Protein AF-A0A1F4R3F5-F1 (afdb_monomer_lite)

Secondary structure (DSSP, 8-state):
------HIIIIIHHHHHHHHHTTPPP---TTTTSSTTS-TT--SSTT--S-HHHHHHHHHHH-TTS-HHHHHHHHHHHHS--TT--HHHHHHHHTTSSS-HHHHHHHHHHHHHHHHHHHHHHHHHHHHHHHTTTSSS-PPP-HHHHHHTT-----GGG-HHHHTTS-S---

Sequence (171 aa):
MKKDFSEDALIEQPAIELYGELGWETADCFHEFEQAGGSPLGRETASEVVLVRRLRAALEKLNPTLPAEAITQAIEEITRDRSRMSLAAADQLWANSNLKPSEFSTPVLGLIFLRYADHRFTQAQAALAREGQGAQGRRRISEIDYQAEGVLYLPDNARFSNLRSCPEDET

Foldseek 3Di:
DDPPPDCCVPPVVVVCVLCVLLVDDDDDCPCQQVDPPHGPLPDPDPPQPDSLVVQLVVCCVVCVPDDSVVSVVVSCVVRDDCVPPDPVNVVVVVVVDPDDPVRPVVVVVVLVVLSVLLSLQVVQVVVVVVVCVPDPDPPDDDQVSCVVVVHHDADPCSRSVNVVVDDPPDD

Structure (mmCIF, N/CA/C/O backbone):
data_AF-A0A1F4R3F5-F1
#
_entry.id   AF-A0A1F4R3F5-F1
#
loop_
_atom_site.group_PDB
_atom_site.id
_atom_site.type_symbol
_atom_site.label_atom_id
_atom_site.label_alt_id
_atom_site.label_comp_id
_atom_site.label_asym_id
_atom_site.label_entity_id
_atom_site.label_seq_id
_atom_site.pdbx_PDB_ins_code
_atom_site.Cartn_x
_atom_site.Cartn_y
_atom_site.Cartn_z
_atom_site.occupancy
_atom_site.B_iso_or_equiv
_atom_site.auth_seq_id
_atom_site.auth_comp_id
_atom_site.auth_asym_id
_atom_site.auth_atom_id
_atom_site.pdbx_PDB_model_num
ATOM 1 N N . MET A 1 1 ? 24.320 -24.987 14.010 1.00 40.16 1 MET A N 1
ATOM 2 C CA . MET A 1 1 ? 23.170 -24.596 13.172 1.00 40.16 1 MET A CA 1
ATOM 3 C C . MET A 1 1 ? 23.430 -23.167 12.721 1.00 40.16 1 MET A C 1
ATOM 5 O O . MET A 1 1 ? 23.477 -22.296 13.581 1.00 40.16 1 MET A O 1
ATOM 9 N N . LYS A 1 2 ? 23.780 -22.940 11.447 1.00 47.28 2 LYS A N 1
ATOM 10 C CA . LYS A 1 2 ? 23.968 -21.574 10.931 1.00 47.28 2 LYS A CA 1
ATOM 11 C C . LYS A 1 2 ? 22.603 -20.890 10.994 1.00 47.28 2 LYS A C 1
ATOM 13 O O . LYS A 1 2 ? 21.637 -21.439 10.484 1.00 47.28 2 LYS A O 1
ATOM 18 N N . LYS A 1 3 ? 22.511 -19.760 11.697 1.00 51.94 3 LYS A N 1
ATOM 19 C CA . LYS A 1 3 ? 21.405 -18.827 11.484 1.00 51.94 3 LYS A CA 1
ATOM 20 C C . LYS A 1 3 ? 21.678 -18.207 10.123 1.00 51.94 3 LYS A C 1
ATOM 22 O O . LYS A 1 3 ? 22.689 -17.522 9.972 1.00 51.94 3 LYS A O 1
ATOM 27 N N . ASP A 1 4 ? 20.845 -18.521 9.147 1.00 57.31 4 ASP A N 1
ATOM 28 C CA . ASP A 1 4 ? 20.906 -17.893 7.837 1.00 57.31 4 ASP A CA 1
ATOM 29 C C . ASP A 1 4 ? 20.363 -16.470 7.995 1.00 57.31 4 ASP A C 1
ATOM 31 O O . ASP A 1 4 ? 19.165 -16.218 7.984 1.00 57.31 4 ASP A O 1
ATOM 35 N N . PHE A 1 5 ? 21.275 -15.540 8.285 1.00 66.56 5 PHE A N 1
ATOM 36 C CA . PHE A 1 5 ? 21.006 -14.107 8.368 1.00 66.56 5 PHE A CA 1
ATOM 37 C C . PHE A 1 5 ? 20.956 -13.520 6.948 1.00 66.56 5 PHE A C 1
ATOM 39 O O . PHE A 1 5 ? 21.829 -12.738 6.573 1.00 66.56 5 PHE A O 1
ATOM 46 N N . SER A 1 6 ? 19.996 -13.954 6.130 1.00 80.12 6 SER A N 1
ATOM 47 C CA . SER A 1 6 ? 19.717 -13.335 4.830 1.00 80.12 6 SER A CA 1
ATOM 48 C C . SER A 1 6 ? 18.604 -12.294 4.966 1.00 80.12 6 SER A C 1
ATOM 50 O O . SER A 1 6 ? 17.719 -12.420 5.814 1.00 80.12 6 SER A O 1
ATOM 52 N N . GLU A 1 7 ? 18.657 -11.253 4.135 1.00 78.19 7 GLU A N 1
ATOM 53 C CA . GLU A 1 7 ? 17.582 -10.257 4.016 1.00 78.19 7 GLU A CA 1
ATOM 54 C C . GLU A 1 7 ? 16.256 -10.920 3.621 1.00 78.19 7 GLU A C 1
ATOM 56 O O . GLU A 1 7 ? 15.215 -10.597 4.188 1.00 78.19 7 GLU A O 1
ATOM 61 N N . ASP A 1 8 ? 16.326 -11.943 2.768 1.00 79.56 8 ASP A N 1
ATOM 62 C CA . ASP A 1 8 ? 15.194 -12.801 2.417 1.00 79.56 8 ASP A CA 1
ATOM 63 C C . ASP A 1 8 ? 14.512 -13.403 3.666 1.00 79.56 8 ASP A C 1
ATOM 65 O O . ASP A 1 8 ? 13.322 -13.199 3.900 1.00 79.56 8 ASP A O 1
ATOM 69 N N . ALA A 1 9 ? 15.278 -14.057 4.548 1.00 78.88 9 ALA A N 1
ATOM 70 C CA . ALA A 1 9 ? 14.724 -14.741 5.717 1.00 78.88 9 ALA A CA 1
ATOM 71 C C . ALA A 1 9 ? 14.279 -13.791 6.842 1.00 78.88 9 ALA A C 1
ATOM 73 O O . ALA A 1 9 ? 13.387 -14.129 7.621 1.00 78.88 9 ALA A O 1
ATOM 74 N N . LEU A 1 10 ? 14.927 -12.631 6.980 1.00 80.25 10 LEU A N 1
ATOM 75 C CA . LEU A 1 10 ? 14.665 -11.703 8.085 1.00 80.25 10 LEU A CA 1
ATOM 76 C C . LEU A 1 10 ? 13.664 -10.602 7.738 1.00 80.25 10 LEU A C 1
ATOM 78 O O . LEU A 1 10 ? 13.063 -10.049 8.658 1.00 80.25 10 LEU A O 1
ATOM 82 N N . ILE A 1 11 ? 13.510 -10.265 6.457 1.00 77.50 11 ILE A N 1
ATOM 83 C CA . ILE A 1 11 ? 12.734 -9.106 6.007 1.00 77.50 11 ILE A CA 1
ATOM 84 C C . ILE A 1 11 ? 11.716 -9.505 4.941 1.00 77.50 11 ILE A C 1
ATOM 86 O O . ILE A 1 11 ? 10.528 -9.252 5.132 1.00 77.50 11 ILE A O 1
ATOM 90 N N . GLU A 1 12 ? 12.149 -10.141 3.851 1.00 80.88 12 GLU A N 1
ATOM 91 C CA . GLU A 1 12 ? 11.287 -10.384 2.687 1.00 80.88 12 GLU A CA 1
ATOM 92 C C . GLU A 1 12 ? 10.161 -11.380 2.986 1.00 80.88 12 GLU A C 1
ATOM 94 O O . GLU A 1 12 ? 8.988 -11.032 2.847 1.00 80.88 12 GLU A O 1
ATOM 99 N N . GLN A 1 13 ? 10.488 -12.581 3.472 1.00 85.19 13 GLN A N 1
ATOM 100 C CA . GLN A 1 13 ? 9.481 -13.602 3.785 1.00 85.19 13 GLN A CA 1
ATOM 101 C C . GLN A 1 13 ? 8.501 -13.151 4.882 1.00 85.19 13 GLN A C 1
ATOM 103 O O . GLN A 1 13 ? 7.292 -13.284 4.675 1.00 85.19 13 GLN A O 1
ATOM 108 N N . PRO A 1 14 ? 8.949 -12.538 6.001 1.00 84.31 14 PRO A N 1
ATOM 109 C CA . PRO A 1 14 ? 8.028 -11.973 6.987 1.00 84.31 14 PRO A CA 1
ATOM 110 C C . PRO A 1 14 ? 7.123 -10.871 6.421 1.00 84.31 14 PRO A C 1
ATOM 112 O O . PRO A 1 14 ? 5.953 -10.783 6.794 1.00 84.31 14 PRO A O 1
ATOM 115 N N . ALA A 1 15 ? 7.634 -10.025 5.518 1.00 80.56 15 ALA A N 1
ATOM 116 C CA . ALA A 1 15 ? 6.823 -8.998 4.871 1.00 80.56 15 ALA A CA 1
ATOM 117 C C . ALA A 1 15 ? 5.773 -9.621 3.942 1.00 80.56 15 ALA A C 1
ATOM 119 O O . ALA A 1 15 ? 4.610 -9.223 3.986 1.00 80.56 15 ALA A O 1
ATOM 120 N N . ILE A 1 16 ? 6.157 -10.617 3.139 1.00 84.69 16 ILE A N 1
ATOM 121 C CA . ILE A 1 16 ? 5.247 -11.360 2.259 1.00 84.69 16 ILE A CA 1
ATOM 122 C C . ILE A 1 16 ? 4.137 -12.033 3.069 1.00 84.69 16 ILE A C 1
ATOM 124 O O . ILE A 1 16 ? 2.967 -11.900 2.711 1.00 84.69 16 ILE A O 1
ATOM 128 N N . GLU A 1 17 ? 4.482 -12.712 4.164 1.00 85.75 17 GLU A N 1
ATOM 129 C CA . GLU A 1 17 ? 3.515 -13.372 5.045 1.00 85.75 17 GLU A CA 1
ATOM 130 C C . GLU A 1 17 ? 2.531 -12.356 5.637 1.00 85.75 17 GLU A C 1
ATOM 132 O O . GLU A 1 17 ? 1.318 -12.534 5.521 1.00 85.75 17 GLU A O 1
ATOM 137 N N . LEU A 1 18 ? 3.036 -11.232 6.160 1.00 81.31 18 LEU A N 1
ATOM 138 C CA . LEU A 1 18 ? 2.201 -10.154 6.690 1.00 81.31 18 LEU A CA 1
ATOM 139 C C . LEU A 1 18 ? 1.252 -9.583 5.626 1.00 81.31 18 LEU A C 1
ATOM 141 O O . LEU A 1 18 ? 0.067 -9.389 5.892 1.00 81.31 18 LEU A O 1
ATOM 145 N N . TYR A 1 19 ? 1.741 -9.315 4.415 1.00 79.06 19 TYR A N 1
ATOM 146 C CA . TYR A 1 19 ? 0.892 -8.828 3.326 1.00 79.06 19 TYR A CA 1
ATOM 147 C C . TYR A 1 19 ? -0.149 -9.871 2.898 1.00 79.06 19 TYR A C 1
ATOM 149 O O . TYR A 1 19 ? -1.301 -9.508 2.641 1.00 79.06 19 TYR A O 1
ATOM 157 N N . GLY A 1 20 ? 0.212 -11.155 2.905 1.00 83.75 20 GLY A N 1
ATOM 158 C CA . GLY A 1 20 ? -0.712 -12.262 2.677 1.00 83.75 20 GLY A CA 1
ATOM 159 C C . GLY A 1 20 ? -1.833 -12.308 3.718 1.00 83.75 20 GLY A C 1
ATOM 160 O O . GLY A 1 20 ? -3.007 -12.395 3.354 1.00 83.75 20 GLY A O 1
ATOM 161 N N . GLU A 1 21 ? -1.510 -12.151 5.005 1.00 78.62 21 GLU A N 1
ATOM 162 C CA . GLU A 1 21 ? -2.514 -12.050 6.073 1.00 78.62 21 GLU A CA 1
ATOM 163 C C . GLU A 1 21 ? -3.438 -10.832 5.901 1.00 78.62 21 GLU A C 1
ATOM 165 O O . GLU A 1 21 ? -4.635 -10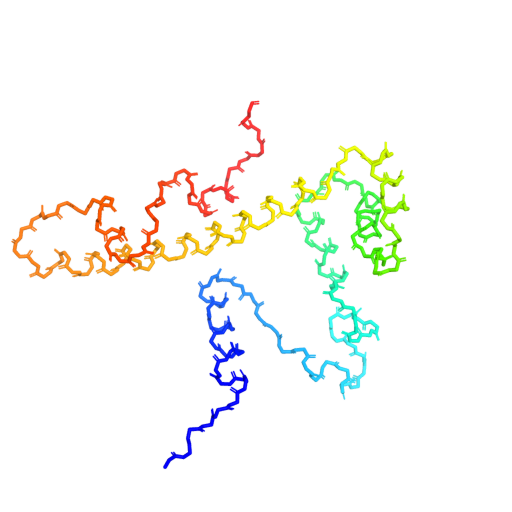.900 6.187 1.00 78.62 21 GLU A O 1
ATOM 170 N N . LEU A 1 22 ? -2.903 -9.726 5.373 1.00 77.31 22 LEU A N 1
ATOM 171 C CA . LEU A 1 22 ? -3.660 -8.525 5.016 1.00 77.31 22 LEU A CA 1
ATOM 172 C C . LEU A 1 22 ? -4.510 -8.697 3.741 1.00 77.31 22 LEU A C 1
ATOM 174 O O . LEU A 1 22 ? -5.175 -7.743 3.319 1.00 77.31 22 LEU A O 1
ATOM 178 N N . GLY A 1 23 ? -4.510 -9.879 3.118 1.00 79.25 23 GLY A N 1
ATOM 179 C CA . GLY A 1 23 ? -5.264 -10.202 1.906 1.00 79.25 23 GLY A CA 1
ATOM 180 C C . GLY A 1 23 ? -4.688 -9.594 0.628 1.00 79.25 23 GLY A C 1
ATOM 181 O O . GLY A 1 23 ? -5.433 -9.398 -0.332 1.00 79.25 23 GLY A O 1
ATOM 182 N N . TRP A 1 24 ? -3.401 -9.242 0.625 1.00 77.75 24 TRP A N 1
ATOM 183 C CA . TRP A 1 24 ? -2.703 -8.771 -0.567 1.00 77.75 24 TRP A CA 1
ATOM 184 C C . TRP A 1 24 ? -2.109 -9.953 -1.328 1.00 77.75 24 TRP A C 1
ATOM 186 O O . TRP A 1 24 ? -1.547 -10.874 -0.741 1.00 77.75 24 TRP A O 1
ATOM 196 N N . GLU A 1 25 ? -2.206 -9.901 -2.653 1.00 80.50 25 GLU A N 1
ATOM 197 C CA . GLU A 1 25 ? -1.514 -10.840 -3.532 1.00 80.50 25 GLU A CA 1
ATOM 198 C C . GLU A 1 25 ? -0.055 -10.406 -3.693 1.00 80.50 25 GLU A C 1
ATOM 200 O O . GLU A 1 25 ? 0.224 -9.279 -4.114 1.00 80.50 25 GLU A O 1
ATOM 205 N N . THR A 1 26 ? 0.878 -11.301 -3.380 1.00 80.81 26 THR A N 1
ATOM 206 C CA . THR A 1 26 ? 2.316 -11.083 -3.559 1.00 80.81 26 THR A CA 1
ATOM 207 C C . THR A 1 26 ? 2.806 -11.771 -4.832 1.00 80.81 26 THR A C 1
ATOM 209 O O . THR A 1 26 ? 2.227 -12.755 -5.296 1.00 80.81 26 THR A O 1
ATOM 212 N N . ALA A 1 27 ? 3.857 -11.226 -5.442 1.00 80.12 27 ALA A N 1
ATOM 213 C CA . ALA A 1 27 ? 4.488 -11.799 -6.624 1.00 80.12 27 ALA A CA 1
ATOM 214 C C . ALA A 1 27 ? 6.002 -11.596 -6.543 1.00 80.12 27 ALA A C 1
ATOM 216 O O . ALA A 1 27 ? 6.457 -10.478 -6.299 1.00 80.12 27 ALA A O 1
ATOM 217 N N . ASP A 1 28 ? 6.761 -12.665 -6.778 1.00 81.00 28 ASP A N 1
ATOM 218 C CA . ASP A 1 28 ? 8.211 -12.583 -6.938 1.00 81.00 28 ASP A CA 1
ATOM 219 C C . ASP A 1 28 ? 8.531 -12.010 -8.324 1.00 81.00 28 ASP A C 1
ATOM 221 O O . ASP A 1 28 ? 8.168 -12.572 -9.361 1.00 81.00 28 ASP A O 1
ATOM 225 N N . CYS A 1 29 ? 9.180 -10.850 -8.317 1.00 77.88 29 CYS A N 1
ATOM 226 C CA . CYS A 1 29 ? 9.551 -10.103 -9.513 1.00 77.88 29 CYS A CA 1
ATOM 227 C C . CYS A 1 29 ? 11.066 -10.146 -9.779 1.00 77.88 29 CYS A C 1
ATOM 229 O O . CYS A 1 29 ? 11.535 -9.479 -10.702 1.00 77.88 29 CYS A O 1
ATOM 231 N N . PHE A 1 30 ? 11.848 -10.885 -8.982 1.00 77.94 30 PHE A N 1
ATOM 232 C CA . PHE A 1 30 ? 13.310 -10.896 -9.075 1.00 77.94 30 PHE A CA 1
ATOM 233 C C . PHE A 1 30 ? 13.785 -11.480 -10.413 1.00 77.94 30 PHE A C 1
ATOM 235 O O . PHE A 1 30 ? 14.635 -10.902 -11.087 1.00 77.94 30 PHE A O 1
ATOM 242 N N . HIS A 1 31 ? 13.149 -12.565 -10.859 1.00 78.62 31 HIS A N 1
ATOM 243 C CA . HIS A 1 31 ? 13.460 -13.257 -12.117 1.00 78.62 31 HIS A CA 1
ATOM 244 C C . HIS A 1 31 ? 12.544 -12.854 -13.288 1.00 78.62 31 HIS A C 1
ATOM 246 O O . HIS A 1 31 ? 12.423 -13.575 -14.280 1.00 78.62 31 HIS A O 1
ATOM 252 N N . GLU A 1 32 ? 11.868 -11.707 -13.192 1.00 79.75 32 GLU A N 1
ATOM 253 C CA . GLU A 1 32 ? 10.833 -11.284 -14.146 1.00 79.75 32 GLU A CA 1
ATOM 254 C C . GLU A 1 32 ? 11.336 -11.130 -15.590 1.00 79.75 32 GLU A C 1
ATOM 256 O O . GLU A 1 32 ? 10.597 -11.405 -16.532 1.00 79.75 32 GLU A O 1
ATOM 261 N N . PHE A 1 33 ? 12.591 -10.712 -15.771 1.00 82.00 33 PHE A N 1
ATOM 262 C CA . PHE A 1 33 ? 13.196 -10.470 -17.088 1.00 82.00 33 PHE A CA 1
ATOM 263 C C . PHE A 1 33 ? 14.041 -11.641 -17.603 1.00 82.00 33 PHE A C 1
ATOM 265 O O . PHE A 1 33 ? 14.544 -11.588 -18.724 1.00 82.00 33 PHE A O 1
ATOM 272 N N . GLU A 1 34 ? 14.207 -12.702 -16.813 1.00 80.19 34 GLU A N 1
ATOM 273 C CA . GLU A 1 34 ? 14.997 -13.878 -17.205 1.00 80.19 34 GLU A CA 1
ATOM 274 C C . GLU A 1 34 ? 14.199 -14.852 -18.090 1.00 80.19 34 GLU A C 1
ATOM 276 O O . GLU A 1 34 ? 14.757 -15.765 -18.700 1.00 80.19 34 GLU A O 1
ATOM 281 N N . GLN A 1 35 ? 12.884 -14.651 -18.186 1.00 71.69 35 GLN A N 1
ATOM 282 C CA . GLN A 1 35 ? 11.960 -15.504 -18.926 1.00 71.69 35 GLN A CA 1
ATOM 283 C C . GLN A 1 35 ? 11.869 -15.084 -20.402 1.00 71.69 35 GLN A C 1
ATOM 285 O O . GLN A 1 35 ? 11.811 -13.901 -20.746 1.00 71.69 35 GLN A O 1
ATOM 290 N N . ALA A 1 36 ? 11.815 -16.066 -21.305 1.00 66.12 36 ALA A N 1
ATOM 291 C CA . ALA A 1 36 ? 11.617 -15.807 -22.728 1.00 66.12 36 ALA A CA 1
ATOM 292 C C . ALA A 1 36 ? 10.196 -15.264 -22.979 1.00 66.12 36 ALA A C 1
ATOM 294 O O . ALA A 1 36 ? 9.216 -15.945 -22.688 1.00 66.12 36 ALA A O 1
ATOM 295 N N . GLY A 1 37 ? 10.088 -14.055 -23.540 1.00 71.81 37 GLY A N 1
ATOM 296 C CA . GLY A 1 37 ? 8.802 -13.387 -23.804 1.00 71.81 37 GLY A CA 1
ATOM 297 C C . GLY A 1 37 ? 8.632 -12.014 -23.144 1.00 71.81 37 GLY A C 1
ATOM 298 O O . GLY A 1 37 ? 7.616 -11.365 -23.380 1.00 71.81 37 GLY A O 1
ATOM 299 N N . GLY A 1 38 ? 9.630 -11.549 -22.383 1.00 74.31 38 GLY A N 1
ATOM 300 C CA . GLY A 1 38 ? 9.587 -10.267 -21.676 1.00 74.31 38 GLY A CA 1
ATOM 301 C C . GLY A 1 38 ? 8.870 -10.365 -20.328 1.00 74.31 38 GLY A C 1
ATOM 302 O O . GLY A 1 38 ? 8.520 -11.452 -19.877 1.00 74.31 38 GLY A O 1
ATOM 303 N N . SER A 1 39 ? 8.651 -9.220 -19.678 1.00 80.25 39 SER A N 1
ATOM 304 C CA . SER A 1 39 ? 8.020 -9.164 -18.357 1.00 80.25 39 SER A CA 1
ATOM 305 C C . SER A 1 39 ? 6.568 -9.684 -18.382 1.00 80.25 39 SER A C 1
ATOM 307 O O . SER A 1 39 ? 5.728 -9.106 -19.088 1.00 80.25 39 SER A O 1
ATOM 309 N N . PRO A 1 40 ? 6.196 -10.680 -17.550 1.00 77.44 40 PRO A N 1
ATOM 310 C CA . PRO A 1 40 ? 4.798 -11.075 -17.351 1.00 77.44 40 PRO A CA 1
ATOM 311 C C . PRO A 1 40 ? 3.923 -9.951 -16.771 1.00 77.44 40 PRO A C 1
ATOM 313 O O . PRO A 1 40 ? 2.704 -9.956 -16.950 1.00 77.44 40 PRO A O 1
ATOM 316 N N . LEU A 1 41 ? 4.527 -8.962 -16.108 1.00 79.69 41 LEU A N 1
ATOM 317 C CA . LEU A 1 41 ? 3.833 -7.803 -15.543 1.00 79.69 41 LEU A CA 1
ATOM 318 C C . LEU A 1 41 ? 3.684 -6.652 -16.550 1.00 79.69 41 LEU A C 1
ATOM 320 O O . LEU A 1 41 ? 3.000 -5.664 -16.270 1.00 79.69 41 LEU A O 1
ATOM 324 N N . GLY A 1 42 ? 4.257 -6.804 -17.746 1.00 78.12 42 GLY A N 1
ATOM 325 C CA . GLY A 1 42 ? 4.189 -5.827 -18.824 1.00 78.12 42 GLY A CA 1
ATOM 326 C C . GLY A 1 42 ? 5.108 -4.626 -18.634 1.00 78.12 42 GLY A C 1
ATOM 327 O O . GLY A 1 42 ? 4.833 -3.598 -19.248 1.00 78.12 42 GLY A O 1
ATOM 328 N N . ARG A 1 43 ? 6.143 -4.752 -17.795 1.00 83.00 43 ARG A N 1
ATOM 329 C CA . ARG A 1 43 ? 7.201 -3.748 -17.648 1.00 83.00 43 ARG A CA 1
ATOM 330 C C . ARG A 1 43 ? 8.199 -3.845 -18.792 1.00 83.00 43 ARG A C 1
ATOM 332 O O . ARG A 1 43 ? 8.529 -4.949 -19.229 1.00 83.00 43 ARG A O 1
ATOM 339 N N . GLU A 1 44 ? 8.721 -2.715 -19.247 1.00 80.75 44 GLU A N 1
ATOM 340 C CA . GLU A 1 44 ? 9.836 -2.722 -20.202 1.00 80.75 44 GLU A CA 1
ATOM 341 C C . GLU A 1 44 ? 11.175 -2.863 -19.473 1.00 80.75 44 GLU A C 1
ATOM 343 O O . GLU A 1 44 ? 12.099 -3.506 -19.974 1.00 80.75 44 GLU A O 1
ATOM 348 N N . THR A 1 45 ? 11.264 -2.314 -18.259 1.00 81.12 45 THR A N 1
ATOM 349 C CA . THR A 1 45 ? 12.484 -2.303 -17.445 1.00 81.12 45 THR A CA 1
ATOM 350 C C . THR A 1 45 ? 12.219 -2.603 -15.968 1.00 81.12 45 THR A C 1
ATOM 352 O O . THR A 1 45 ? 11.155 -2.302 -15.431 1.00 81.12 45 THR A O 1
ATOM 355 N N . ALA A 1 46 ? 13.216 -3.149 -15.261 1.00 77.69 46 ALA A N 1
ATOM 356 C CA . ALA A 1 46 ? 13.122 -3.395 -13.816 1.00 77.69 46 ALA A CA 1
ATOM 357 C C . ALA A 1 46 ? 13.032 -2.101 -12.981 1.00 77.69 46 ALA A C 1
ATOM 359 O O . ALA A 1 46 ? 12.589 -2.135 -11.835 1.00 77.69 46 ALA A O 1
ATOM 360 N N . SER A 1 47 ? 13.426 -0.961 -13.560 1.00 74.56 47 SER A N 1
ATOM 361 C CA . SER A 1 47 ? 13.284 0.369 -12.957 1.00 74.56 47 SER A CA 1
ATOM 362 C C . SER A 1 47 ? 11.843 0.877 -12.915 1.00 74.56 47 SER A C 1
ATOM 364 O O . SER A 1 47 ? 11.554 1.816 -12.174 1.00 74.56 47 SER A O 1
ATOM 366 N N . GLU A 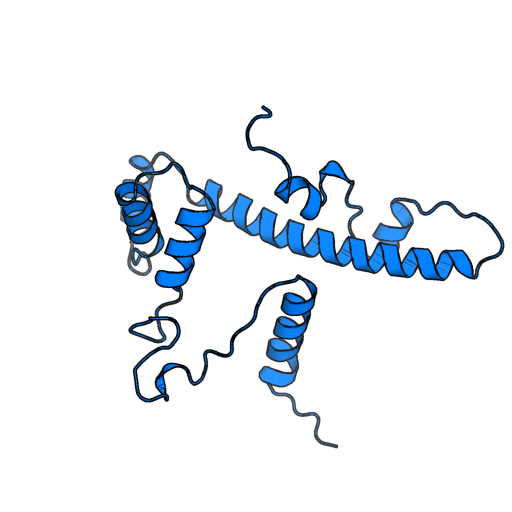1 48 ? 10.927 0.282 -13.683 1.00 74.88 48 GLU A N 1
ATOM 367 C CA . GLU A 1 48 ? 9.512 0.636 -13.616 1.00 74.88 48 GLU A CA 1
ATOM 368 C C . GLU A 1 48 ? 8.891 0.102 -12.327 1.00 74.88 48 GLU A C 1
ATOM 370 O O . GLU A 1 48 ? 8.652 -1.095 -12.144 1.00 74.88 48 GLU A O 1
ATOM 375 N N . VAL A 1 49 ? 8.610 1.031 -11.419 1.00 78.75 49 VAL A N 1
ATOM 376 C CA . VAL A 1 49 ? 7.966 0.736 -10.134 1.00 78.75 49 VAL A CA 1
ATOM 377 C C . VAL A 1 49 ? 6.446 0.602 -10.292 1.00 78.75 49 VAL A C 1
ATOM 379 O O . VAL A 1 49 ? 5.786 -0.073 -9.507 1.00 78.75 49 VAL A O 1
ATOM 382 N N . VAL A 1 50 ? 5.876 1.237 -11.321 1.00 81.94 50 VAL A N 1
ATOM 383 C CA . VAL A 1 50 ? 4.432 1.252 -11.578 1.00 81.94 50 VAL A CA 1
ATOM 384 C C . VAL A 1 50 ? 4.070 0.203 -12.625 1.00 81.94 50 VAL A C 1
ATOM 386 O O . VAL A 1 50 ? 4.478 0.284 -13.779 1.00 81.94 50 VAL A O 1
ATOM 389 N N . LEU A 1 51 ? 3.221 -0.751 -12.242 1.00 86.25 51 LEU A N 1
ATOM 390 C CA . LEU A 1 51 ? 2.675 -1.758 -13.153 1.00 86.25 51 LEU A CA 1
ATOM 391 C C . LEU A 1 51 ? 1.488 -1.184 -13.934 1.00 86.25 51 LEU A C 1
ATOM 393 O O . LEU A 1 51 ? 0.334 -1.363 -13.542 1.00 86.25 51 LEU A O 1
ATOM 397 N N . VAL A 1 52 ? 1.760 -0.497 -15.045 1.00 86.06 52 VAL A N 1
ATOM 398 C CA . VAL A 1 52 ? 0.760 0.282 -15.803 1.00 86.06 52 VAL A CA 1
ATOM 399 C C . VAL A 1 52 ? -0.480 -0.531 -16.187 1.00 86.06 52 VAL A C 1
ATOM 401 O O . VAL A 1 52 ? -1.601 -0.042 -16.053 1.00 86.06 52 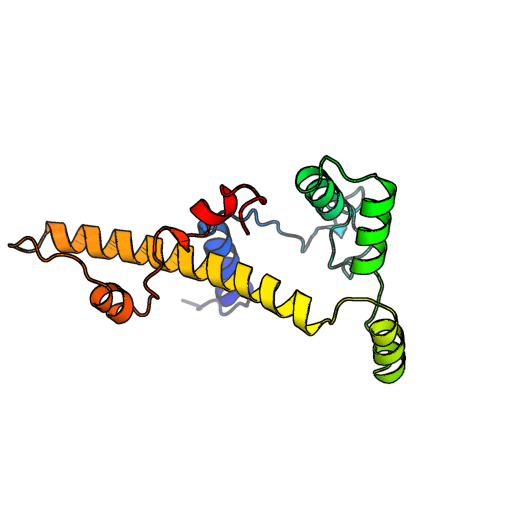VAL A O 1
ATOM 404 N N . ARG A 1 53 ? -0.312 -1.792 -16.606 1.00 85.81 53 ARG A N 1
ATOM 405 C CA . ARG A 1 53 ? -1.442 -2.670 -16.963 1.00 85.81 53 ARG A CA 1
ATOM 406 C C . ARG A 1 53 ? -2.371 -2.925 -15.775 1.00 85.81 53 ARG A C 1
ATOM 408 O O . ARG A 1 53 ? -3.588 -2.839 -15.918 1.00 85.81 53 ARG A O 1
ATOM 415 N N . ARG A 1 54 ? -1.797 -3.207 -14.600 1.00 85.81 54 ARG A N 1
ATOM 416 C CA . ARG A 1 54 ? -2.560 -3.414 -13.360 1.00 85.81 54 ARG A CA 1
ATOM 417 C C . ARG A 1 54 ? -3.181 -2.111 -12.866 1.00 85.81 54 ARG A C 1
ATOM 419 O O . ARG A 1 54 ? -4.343 -2.119 -12.477 1.00 85.81 54 ARG A O 1
ATOM 426 N N . LEU A 1 55 ? -2.442 -1.002 -12.933 1.00 83.94 55 LEU A N 1
ATOM 427 C CA . LEU A 1 55 ? -2.938 0.322 -12.558 1.00 83.94 55 LEU A CA 1
ATOM 428 C C . LEU A 1 55 ? -4.155 0.716 -13.400 1.00 83.94 55 LEU A C 1
ATOM 430 O O . LEU A 1 55 ? -5.169 1.120 -12.843 1.00 83.94 55 LEU A O 1
ATOM 434 N N . ARG A 1 56 ? -4.087 0.543 -14.725 1.00 86.06 56 ARG A N 1
ATOM 435 C CA . ARG A 1 56 ? -5.213 0.812 -15.626 1.00 86.06 56 ARG A CA 1
ATOM 436 C C . ARG A 1 56 ? -6.443 -0.007 -15.253 1.00 86.06 56 ARG A C 1
ATOM 438 O O . ARG A 1 56 ? -7.499 0.573 -15.032 1.00 86.06 56 ARG A O 1
ATOM 445 N N . ALA A 1 57 ? -6.288 -1.324 -15.120 1.00 85.31 57 ALA A N 1
ATOM 446 C CA . ALA A 1 57 ? -7.395 -2.205 -14.757 1.00 85.31 57 ALA A CA 1
ATOM 447 C C . ALA A 1 57 ? -8.013 -1.828 -13.396 1.00 85.31 57 ALA A C 1
ATOM 449 O O . ALA A 1 57 ? -9.229 -1.886 -13.225 1.00 85.31 57 ALA A O 1
ATOM 450 N N . ALA A 1 58 ? -7.190 -1.406 -12.430 1.00 83.56 58 ALA A N 1
ATOM 451 C CA . ALA A 1 58 ? -7.666 -0.919 -11.141 1.00 83.56 58 ALA A CA 1
ATOM 452 C C . ALA A 1 58 ? -8.428 0.411 -11.268 1.00 83.56 58 ALA A C 1
ATOM 454 O O . ALA A 1 58 ? -9.509 0.536 -10.698 1.00 83.56 58 ALA A O 1
ATOM 455 N N . LEU A 1 59 ? -7.912 1.377 -12.035 1.00 76.88 59 LEU A N 1
ATOM 456 C CA . LEU A 1 59 ? -8.568 2.668 -12.264 1.00 76.88 59 LEU A CA 1
ATOM 457 C C . LEU A 1 59 ? -9.910 2.512 -12.986 1.00 76.88 59 LEU A C 1
ATOM 459 O O . LEU A 1 59 ? -10.879 3.142 -12.577 1.00 76.88 59 LEU A O 1
ATOM 463 N N . GLU A 1 60 ? -9.983 1.644 -13.996 1.00 84.38 60 GLU A N 1
ATOM 464 C CA . GLU A 1 60 ? -11.225 1.312 -14.712 1.00 84.38 60 GLU A CA 1
ATOM 465 C C . GLU A 1 60 ? -12.243 0.637 -13.789 1.00 84.38 60 GLU A C 1
ATOM 467 O O . GLU A 1 60 ? -13.423 0.982 -13.798 1.00 84.38 60 GLU A O 1
ATOM 472 N N . LYS A 1 61 ? -11.788 -0.295 -12.941 1.00 81.81 61 LYS A N 1
ATOM 473 C CA . LYS A 1 61 ? -12.649 -0.974 -11.966 1.00 81.81 61 LYS A CA 1
ATOM 474 C C . LYS A 1 61 ? -13.201 -0.018 -10.908 1.00 81.81 61 LYS A C 1
ATOM 476 O O . LYS A 1 61 ? -14.351 -0.170 -10.507 1.00 81.81 61 LYS A O 1
ATOM 481 N N . LEU A 1 62 ? -12.375 0.907 -10.421 1.00 75.81 62 LEU A N 1
ATOM 482 C CA . LEU A 1 62 ? -12.762 1.877 -9.396 1.00 75.81 62 LEU A CA 1
ATOM 483 C C . LEU A 1 62 ? -13.640 2.995 -9.965 1.00 75.81 62 LEU A C 1
ATOM 485 O O . LEU A 1 62 ? -14.501 3.497 -9.257 1.00 75.81 62 LEU A O 1
ATOM 489 N N . ASN A 1 63 ? -13.454 3.356 -11.237 1.00 81.75 63 ASN A N 1
ATOM 490 C CA . ASN A 1 63 ? -14.123 4.496 -11.858 1.00 81.75 63 ASN A CA 1
ATOM 491 C C . ASN A 1 63 ? -14.843 4.090 -13.160 1.00 81.75 63 ASN A C 1
ATOM 493 O O . ASN A 1 63 ? -14.471 4.557 -14.240 1.00 81.75 63 ASN A O 1
ATOM 497 N N . PRO A 1 64 ? -15.887 3.242 -13.095 1.00 84.81 64 PRO A N 1
ATOM 498 C CA . PRO A 1 64 ? -16.531 2.672 -14.284 1.00 84.81 64 PRO A CA 1
ATOM 499 C C . PRO A 1 64 ? -17.237 3.707 -15.173 1.00 84.81 64 PRO A C 1
ATOM 501 O O . PRO A 1 64 ? -17.575 3.413 -16.317 1.00 84.81 64 PRO A O 1
ATOM 504 N N . THR A 1 65 ? -17.493 4.908 -14.652 1.00 82.75 65 THR A N 1
ATOM 505 C CA . THR A 1 65 ? -18.174 6.006 -15.351 1.00 82.75 65 THR A CA 1
ATOM 506 C C . THR A 1 65 ? -17.212 7.001 -16.001 1.00 82.75 65 THR A C 1
ATOM 508 O O . THR A 1 65 ? -17.662 7.858 -16.764 1.00 82.75 65 THR A O 1
ATOM 511 N N . LEU A 1 66 ? -15.906 6.917 -15.717 1.00 80.06 66 LEU A N 1
ATOM 512 C CA . LEU A 1 66 ? -14.931 7.848 -16.276 1.00 80.06 66 LEU A CA 1
ATOM 513 C C . LEU A 1 66 ? -14.576 7.497 -17.728 1.00 80.06 66 LEU A C 1
ATOM 515 O O . LEU A 1 66 ? -14.458 6.321 -18.079 1.00 80.06 66 LEU A O 1
ATOM 519 N N . PRO A 1 67 ? -14.348 8.513 -18.580 1.00 85.31 67 PRO A N 1
ATOM 520 C CA . PRO A 1 67 ? -13.878 8.294 -19.940 1.00 85.31 67 PRO A CA 1
ATOM 521 C C . PRO A 1 67 ? -12.450 7.725 -19.952 1.00 85.31 67 PRO A C 1
ATOM 523 O O . PRO A 1 67 ? -11.612 8.063 -19.109 1.00 85.31 67 PRO A O 1
ATOM 526 N N . ALA A 1 68 ? -12.152 6.887 -20.948 1.00 81.38 68 ALA A N 1
ATOM 527 C CA . ALA A 1 68 ? -10.860 6.210 -21.086 1.00 81.38 68 ALA A CA 1
ATOM 528 C C . ALA A 1 68 ? -9.684 7.194 -21.240 1.00 81.38 68 ALA A C 1
ATOM 530 O O . ALA A 1 68 ? -8.554 6.908 -20.827 1.00 81.38 68 ALA A O 1
ATOM 531 N N . GLU A 1 69 ? -9.950 8.372 -21.804 1.00 78.44 69 GLU A N 1
ATOM 532 C CA . GLU A 1 69 ? -8.999 9.471 -21.930 1.00 78.44 69 GLU A CA 1
ATOM 533 C C . GLU A 1 69 ? -8.570 9.997 -20.557 1.00 78.44 69 GLU A C 1
ATOM 535 O O . GLU A 1 69 ? -7.378 10.196 -20.333 1.00 78.44 69 GLU A O 1
ATOM 540 N N . ALA A 1 70 ? -9.503 10.149 -19.610 1.00 73.50 70 ALA A N 1
ATOM 541 C CA . ALA A 1 70 ? -9.190 10.610 -18.257 1.00 73.50 70 ALA A CA 1
ATOM 542 C C . ALA A 1 70 ? -8.341 9.583 -17.493 1.00 73.50 70 ALA A C 1
ATOM 544 O O . ALA A 1 70 ? -7.380 9.947 -16.818 1.00 73.50 70 ALA A O 1
ATOM 545 N N . ILE A 1 71 ? -8.639 8.290 -17.656 1.00 71.81 71 ILE A N 1
ATOM 546 C CA . ILE A 1 71 ? -7.836 7.202 -17.075 1.00 71.81 71 ILE A CA 1
ATOM 547 C C . ILE A 1 71 ? -6.419 7.214 -17.657 1.00 71.81 71 ILE A C 1
ATOM 549 O O . ILE A 1 71 ? -5.441 7.047 -16.930 1.00 71.81 71 ILE A O 1
ATOM 553 N N . THR A 1 72 ? -6.295 7.448 -18.963 1.00 79.50 72 THR A N 1
ATOM 554 C CA . THR A 1 72 ? -4.992 7.534 -19.633 1.00 79.50 72 THR A CA 1
ATOM 555 C C . THR A 1 72 ? -4.186 8.733 -19.132 1.00 79.50 72 THR A C 1
ATOM 557 O O . THR A 1 72 ? -3.031 8.555 -18.759 1.00 79.50 72 THR A O 1
ATOM 560 N N . GLN A 1 73 ? -4.806 9.909 -19.005 1.00 70.69 73 GLN A N 1
ATOM 561 C CA . GLN A 1 73 ? -4.164 11.099 -18.433 1.00 70.69 73 GLN A CA 1
ATOM 562 C C . GLN A 1 73 ? -3.716 10.879 -16.982 1.00 70.69 73 GLN A C 1
ATOM 564 O O . GLN A 1 73 ? -2.609 11.263 -16.611 1.00 70.69 73 GLN A O 1
ATOM 569 N N . ALA A 1 74 ? -4.538 10.222 -16.159 1.00 72.12 74 ALA A N 1
ATOM 570 C CA . ALA A 1 74 ? -4.170 9.901 -14.782 1.00 72.12 74 ALA A CA 1
ATOM 571 C C . ALA A 1 74 ? -2.939 8.983 -14.720 1.00 72.12 74 ALA A C 1
ATOM 573 O O . ALA A 1 74 ? -2.023 9.224 -13.935 1.00 72.12 74 ALA A O 1
ATOM 574 N N . ILE A 1 75 ? -2.885 7.956 -15.574 1.00 78.06 75 ILE A N 1
ATOM 575 C CA . ILE A 1 75 ? -1.726 7.061 -15.677 1.00 78.06 75 ILE A CA 1
ATOM 576 C C . ILE A 1 75 ? -0.480 7.837 -16.106 1.00 78.06 75 ILE A C 1
ATOM 578 O O . ILE A 1 75 ? 0.575 7.658 -15.499 1.00 78.06 75 ILE A O 1
ATOM 582 N N . GLU A 1 76 ? -0.585 8.701 -17.116 1.00 78.31 76 GLU A N 1
ATOM 583 C CA . GLU A 1 76 ? 0.529 9.538 -17.575 1.00 78.31 76 GLU A CA 1
ATOM 584 C C . GLU A 1 76 ? 1.053 10.444 -16.453 1.00 78.31 76 GLU A C 1
ATOM 586 O O . GLU A 1 76 ? 2.261 10.534 -16.247 1.00 78.31 76 GLU A O 1
ATOM 591 N N . GLU A 1 77 ? 0.169 11.063 -15.667 1.00 76.06 77 GLU A N 1
ATOM 592 C CA . GLU A 1 77 ? 0.583 11.929 -14.558 1.00 76.06 77 GLU A CA 1
ATOM 593 C C . GLU A 1 77 ? 1.214 11.169 -13.383 1.00 76.06 77 GLU A C 1
ATOM 595 O O . GLU A 1 77 ? 2.161 11.682 -12.773 1.00 76.06 77 GLU A O 1
ATOM 600 N N . ILE A 1 78 ? 0.719 9.962 -13.079 1.00 78.00 78 ILE A N 1
ATOM 601 C CA . ILE A 1 78 ? 1.260 9.077 -12.033 1.00 78.00 78 ILE A CA 1
ATOM 602 C C . ILE A 1 78 ? 2.626 8.512 -12.442 1.00 78.00 78 ILE A C 1
ATOM 604 O O . ILE A 1 78 ? 3.520 8.395 -11.607 1.00 78.00 78 ILE A O 1
ATOM 608 N N . THR A 1 79 ? 2.795 8.159 -13.718 1.00 79.31 79 THR A N 1
ATOM 609 C CA . THR A 1 79 ? 4.032 7.556 -14.247 1.00 79.31 79 THR A CA 1
ATOM 610 C C . THR A 1 79 ? 5.072 8.581 -14.685 1.00 79.31 79 THR A C 1
ATOM 612 O O . THR A 1 79 ? 6.209 8.212 -14.978 1.00 79.31 79 THR A O 1
ATOM 615 N N . ARG A 1 80 ? 4.720 9.871 -14.708 1.00 76.19 80 ARG A N 1
ATOM 616 C CA . ARG A 1 80 ? 5.642 10.950 -15.063 1.00 76.19 80 ARG A CA 1
ATOM 617 C C . ARG A 1 80 ? 6.869 10.931 -14.149 1.00 76.19 80 ARG A C 1
ATOM 619 O O . ARG A 1 80 ? 6.757 11.092 -12.934 1.00 76.19 80 ARG A O 1
ATOM 626 N N . ASP A 1 81 ? 8.048 10.806 -14.757 1.00 69.69 81 ASP A N 1
ATOM 627 C CA . ASP A 1 81 ? 9.321 10.853 -14.043 1.00 69.69 81 ASP A CA 1
ATOM 628 C C . ASP A 1 81 ? 9.551 12.248 -13.442 1.00 69.69 81 ASP A C 1
ATOM 630 O O . ASP A 1 81 ? 9.725 13.246 -14.147 1.00 69.69 81 ASP A O 1
ATOM 634 N N . ARG A 1 82 ? 9.531 12.314 -12.109 1.00 69.12 82 ARG A N 1
ATOM 635 C CA . ARG A 1 82 ? 9.775 13.533 -11.324 1.00 69.12 82 ARG A CA 1
ATOM 636 C C . ARG A 1 82 ? 11.112 13.491 -10.587 1.00 69.12 82 ARG A C 1
ATOM 638 O O . ARG A 1 82 ? 11.437 14.442 -9.883 1.00 69.12 82 ARG A O 1
ATOM 645 N N . SER A 1 83 ? 11.911 12.437 -10.776 1.00 65.50 83 SER A N 1
ATOM 646 C CA . SER A 1 83 ? 13.189 12.234 -10.075 1.00 65.50 83 SER A CA 1
ATOM 647 C C . SER A 1 83 ? 14.219 13.333 -10.364 1.00 65.50 83 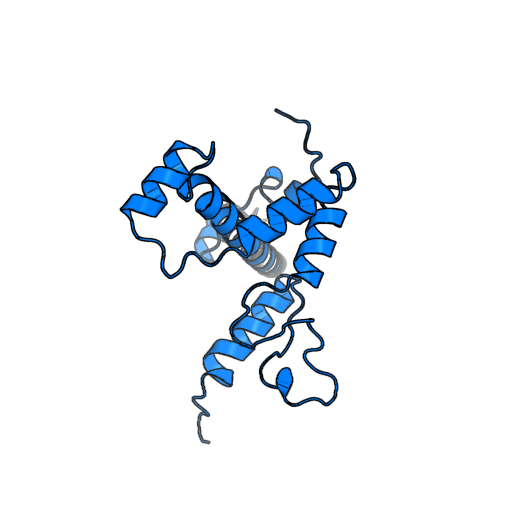SER A C 1
ATOM 649 O O . SER A 1 83 ? 15.103 13.596 -9.551 1.00 65.50 83 SER A O 1
ATOM 651 N N . ARG A 1 84 ? 14.080 14.017 -11.507 1.00 58.81 84 ARG A N 1
ATOM 652 C CA . ARG A 1 84 ? 14.958 15.110 -11.956 1.00 58.81 84 ARG A CA 1
ATOM 653 C C . ARG A 1 84 ? 14.316 16.495 -11.859 1.00 58.81 84 ARG A C 1
ATOM 655 O O . ARG A 1 84 ? 14.892 17.467 -12.347 1.00 58.81 84 ARG A O 1
ATOM 662 N N . MET A 1 85 ? 13.126 16.599 -11.270 1.00 63.09 85 MET A N 1
ATOM 663 C CA . MET A 1 85 ? 12.415 17.868 -11.150 1.00 63.09 85 MET A CA 1
ATOM 664 C C . MET A 1 85 ? 13.081 18.731 -10.072 1.00 63.09 85 MET A C 1
ATOM 666 O O . MET A 1 85 ? 13.233 18.305 -8.928 1.00 63.09 85 MET A O 1
ATOM 670 N N . SER A 1 86 ? 13.508 19.945 -10.430 1.00 58.34 86 SER A N 1
ATOM 671 C CA . SER A 1 86 ? 14.026 20.892 -9.439 1.00 58.34 86 SER A CA 1
ATOM 672 C C . SER A 1 86 ? 12.896 21.356 -8.522 1.00 58.34 86 SER A C 1
ATOM 674 O O . SER A 1 86 ? 11.747 21.443 -8.953 1.00 58.34 86 SER A O 1
ATOM 676 N N . LEU A 1 87 ? 13.220 21.706 -7.275 1.00 56.38 87 LEU A N 1
ATOM 677 C CA . LEU A 1 87 ? 12.232 22.185 -6.301 1.00 56.38 87 LEU A CA 1
ATOM 678 C C . LEU A 1 87 ? 11.411 23.376 -6.840 1.00 56.38 87 LEU A C 1
ATOM 680 O O . LEU A 1 87 ? 10.202 23.422 -6.663 1.00 56.38 87 LEU A O 1
ATOM 684 N N . ALA A 1 88 ? 12.043 24.273 -7.604 1.00 56.06 88 ALA A N 1
ATOM 685 C CA . ALA A 1 88 ? 11.379 25.418 -8.230 1.00 56.06 88 ALA A CA 1
ATOM 686 C C . ALA A 1 88 ? 10.454 25.041 -9.408 1.00 56.06 88 ALA A C 1
ATOM 688 O O . ALA A 1 88 ? 9.404 25.653 -9.590 1.00 56.06 88 ALA A O 1
ATOM 689 N N . ALA A 1 89 ? 10.825 24.040 -10.218 1.00 56.34 89 ALA A N 1
ATOM 690 C CA . ALA A 1 89 ? 9.960 23.525 -11.286 1.00 56.34 89 ALA A CA 1
ATOM 691 C C . ALA A 1 89 ? 8.770 22.741 -10.712 1.00 56.34 89 ALA A C 1
ATOM 693 O O . ALA A 1 89 ? 7.670 22.775 -11.263 1.00 56.34 89 ALA A O 1
ATOM 694 N N . ALA A 1 90 ? 8.994 22.081 -9.577 1.00 52.62 90 ALA A N 1
ATOM 695 C CA . ALA A 1 90 ? 7.963 21.432 -8.794 1.00 52.62 90 ALA A CA 1
ATOM 696 C C . ALA A 1 90 ? 6.945 22.463 -8.275 1.00 52.62 90 ALA A C 1
ATOM 698 O O . ALA A 1 90 ? 5.761 22.334 -8.575 1.00 52.62 90 ALA A O 1
ATOM 699 N N . ASP A 1 91 ? 7.414 23.547 -7.645 1.00 52.03 91 ASP A N 1
ATOM 700 C CA . ASP A 1 91 ? 6.576 24.655 -7.160 1.00 52.03 91 ASP A CA 1
ATOM 701 C C . ASP A 1 91 ? 5.728 25.306 -8.268 1.00 52.03 91 ASP A C 1
ATOM 703 O O . ASP A 1 91 ? 4.553 25.607 -8.056 1.00 52.03 91 ASP A O 1
ATOM 707 N N . GLN A 1 92 ? 6.278 25.491 -9.473 1.00 54.53 92 GLN A N 1
ATOM 708 C CA . GLN A 1 92 ? 5.536 26.065 -10.606 1.00 54.53 92 GLN A CA 1
ATOM 709 C C . GLN A 1 92 ? 4.451 25.137 -11.168 1.00 54.53 92 GLN A C 1
ATOM 711 O O . GLN A 1 92 ? 3.398 25.612 -11.597 1.00 54.53 92 GLN A O 1
ATOM 716 N N . LEU A 1 93 ? 4.682 23.824 -11.172 1.00 50.97 93 LEU A N 1
ATOM 717 C CA . LEU A 1 93 ? 3.648 22.851 -11.528 1.00 50.97 93 LEU A CA 1
ATOM 718 C C . LEU A 1 93 ? 2.562 22.799 -10.446 1.00 50.97 93 LEU A C 1
ATOM 720 O O . LEU A 1 93 ? 1.381 22.762 -10.779 1.00 50.97 93 LEU A O 1
ATOM 724 N N . TRP A 1 94 ? 2.949 22.898 -9.172 1.00 53.56 94 TRP A N 1
ATOM 725 C CA . TRP A 1 94 ? 2.039 22.908 -8.023 1.00 53.56 94 TRP A CA 1
ATOM 726 C C . TRP A 1 94 ? 1.179 24.167 -7.920 1.00 53.56 94 TRP A C 1
ATOM 728 O O . TRP A 1 94 ? 0.049 24.088 -7.453 1.00 53.56 94 TRP A O 1
ATOM 738 N N . ALA A 1 95 ? 1.667 25.312 -8.399 1.00 48.19 95 ALA A N 1
ATOM 739 C CA . ALA A 1 95 ? 0.877 26.539 -8.495 1.00 48.19 95 ALA A CA 1
ATOM 740 C C . ALA A 1 95 ? -0.238 26.462 -9.559 1.00 48.19 95 ALA A C 1
ATOM 742 O O . ALA A 1 95 ? -1.189 27.236 -9.497 1.00 48.19 95 ALA A O 1
ATOM 743 N N . ASN A 1 96 ? -0.123 25.535 -10.520 1.00 47.47 96 ASN A N 1
ATOM 744 C CA . ASN A 1 96 ? -1.072 25.355 -11.623 1.00 47.47 96 ASN A CA 1
ATOM 745 C C . ASN A 1 96 ? -1.908 24.064 -11.512 1.00 47.47 96 ASN A C 1
ATOM 747 O O . ASN A 1 96 ? -2.870 23.894 -12.258 1.00 47.47 96 ASN A O 1
ATOM 751 N N . SER A 1 97 ? -1.564 23.156 -10.594 1.00 50.03 97 SER A N 1
ATOM 752 C CA . SER A 1 97 ? -2.353 21.968 -10.260 1.00 50.03 97 SER A CA 1
ATOM 753 C C . SER A 1 97 ? -3.160 22.210 -8.985 1.00 50.03 97 SER A C 1
ATOM 755 O O . SER A 1 97 ? -2.592 22.568 -7.959 1.00 50.03 97 SER A O 1
ATOM 757 N N . ASN A 1 98 ? -4.465 21.946 -9.007 1.00 50.97 98 ASN A N 1
ATOM 758 C CA . ASN A 1 98 ? -5.376 22.174 -7.873 1.00 50.97 98 ASN A CA 1
ATOM 759 C C . ASN A 1 98 ? -5.136 21.282 -6.630 1.00 50.97 98 ASN A C 1
ATOM 761 O O . ASN A 1 98 ? -5.959 21.305 -5.720 1.00 50.97 98 ASN A O 1
ATOM 765 N N . LEU A 1 99 ? -4.065 20.480 -6.583 1.00 52.19 99 LEU A N 1
ATOM 766 C CA . LEU A 1 99 ? -3.820 19.488 -5.531 1.00 52.19 99 LEU A CA 1
ATOM 767 C C . LEU A 1 99 ? -2.346 19.465 -5.106 1.00 52.19 99 LEU A C 1
ATOM 769 O O . LEU A 1 99 ? -1.442 19.360 -5.939 1.00 52.19 99 LEU A O 1
ATOM 773 N N . LYS A 1 100 ? -2.104 19.534 -3.795 1.00 50.25 100 LYS A N 1
ATOM 774 C CA . LYS A 1 100 ? -0.765 19.517 -3.190 1.00 50.25 100 LYS A CA 1
ATOM 775 C C . LYS A 1 100 ? -0.277 18.076 -2.976 1.00 50.25 100 LYS A C 1
ATOM 777 O O . LYS A 1 100 ? -1.049 17.226 -2.543 1.00 50.25 100 LYS A O 1
ATOM 782 N N . PRO A 1 101 ? 1.026 17.773 -3.129 1.00 42.31 101 PRO A N 1
ATOM 783 C CA . PRO A 1 101 ? 1.582 16.453 -2.790 1.00 42.31 101 PRO A CA 1
ATOM 784 C C . PRO A 1 101 ? 1.323 16.013 -1.334 1.00 42.31 101 PRO A C 1
ATOM 786 O O . PRO A 1 101 ? 1.172 14.825 -1.053 1.00 42.31 101 PRO A O 1
ATOM 789 N N . SER A 1 102 ? 1.209 16.970 -0.405 1.00 49.19 102 SER A N 1
ATOM 790 C CA . SER A 1 102 ? 0.819 16.735 0.993 1.00 49.19 102 SER A CA 1
ATOM 791 C C . SER A 1 102 ? -0.627 16.245 1.162 1.00 49.19 102 SER A C 1
ATOM 793 O O . SER A 1 102 ? -0.955 15.671 2.197 1.00 49.19 102 SER A O 1
ATOM 795 N N . GLU A 1 103 ? -1.485 16.456 0.162 1.00 47.00 103 GLU A N 1
ATOM 796 C CA . GLU A 1 103 ? -2.891 16.034 0.151 1.00 47.00 103 GLU A CA 1
ATOM 797 C C . GLU A 1 103 ? -3.071 14.616 -0.404 1.00 47.00 103 GLU A C 1
ATOM 799 O O . GLU A 1 103 ? -4.081 14.000 -0.100 1.00 47.00 103 GLU A O 1
ATOM 804 N N . PHE A 1 104 ? -2.094 14.060 -1.136 1.00 50.75 104 PHE A N 1
ATOM 805 C CA . PHE A 1 104 ? -2.127 12.673 -1.636 1.00 50.75 104 PHE A CA 1
ATOM 806 C C . PHE A 1 104 ? -1.358 11.688 -0.751 1.00 50.75 104 PHE A C 1
ATOM 808 O O . PHE A 1 104 ? -1.838 10.587 -0.480 1.00 50.75 104 PHE A O 1
ATOM 815 N N . SER A 1 105 ? -0.180 12.073 -0.255 1.00 47.22 105 SER A N 1
ATOM 816 C CA . SER A 1 105 ? 0.637 11.185 0.584 1.00 47.22 105 SER A CA 1
ATOM 817 C C . SER A 1 105 ? -0.032 10.880 1.928 1.00 47.22 105 SER A C 1
ATOM 819 O O . SER A 1 105 ? 0.063 9.762 2.428 1.00 47.22 105 SER A O 1
ATOM 821 N N . THR A 1 106 ? -0.756 11.853 2.489 1.00 50.56 106 THR A N 1
ATOM 822 C CA . THR A 1 106 ? -1.489 11.714 3.757 1.00 50.56 106 THR A CA 1
ATOM 823 C C . THR A 1 106 ? -2.620 10.675 3.690 1.00 50.56 106 THR A C 1
ATOM 825 O O . THR A 1 106 ? -2.611 9.767 4.520 1.00 50.56 106 THR A O 1
ATOM 828 N N . PRO A 1 107 ? -3.571 10.721 2.733 1.00 55.41 107 PRO A N 1
ATOM 829 C CA . PRO A 1 107 ? -4.623 9.710 2.639 1.00 55.41 107 PRO A CA 1
ATOM 830 C C . PRO A 1 107 ? -4.097 8.333 2.231 1.00 55.41 107 PRO A C 1
ATOM 832 O O . PRO A 1 107 ? -4.577 7.340 2.764 1.00 55.41 107 PRO A O 1
ATOM 835 N N . VAL A 1 108 ? -3.081 8.233 1.365 1.00 53.97 108 VAL A N 1
ATOM 836 C CA . VAL A 1 108 ? -2.498 6.926 0.997 1.00 53.97 108 VAL A CA 1
ATOM 837 C C . VAL A 1 108 ? -1.815 6.269 2.199 1.00 53.97 108 VAL A C 1
ATOM 839 O O . VAL A 1 108 ? -2.093 5.110 2.505 1.00 53.97 108 VAL A O 1
ATOM 842 N N . LEU A 1 109 ? -0.973 7.010 2.928 1.00 62.75 109 LEU A N 1
ATOM 843 C CA . LEU A 1 109 ? -0.353 6.508 4.156 1.00 62.75 109 LEU A CA 1
ATOM 844 C C . LEU A 1 109 ? -1.409 6.205 5.227 1.00 62.75 109 LEU A C 1
ATOM 846 O O . LEU A 1 109 ? -1.299 5.202 5.927 1.00 62.75 109 LEU A O 1
ATOM 850 N N . GLY A 1 110 ? -2.455 7.030 5.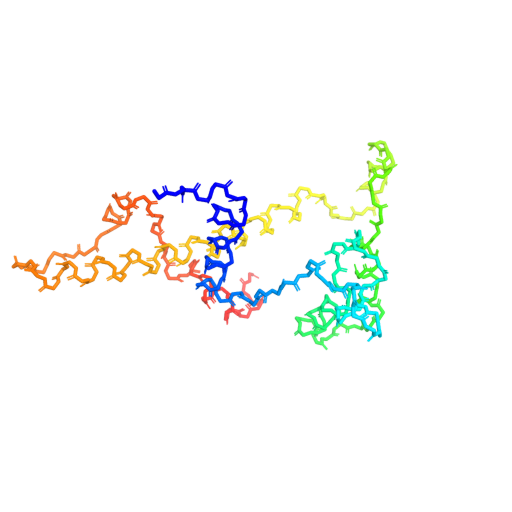308 1.00 68.06 110 GLY A N 1
ATOM 851 C CA . GLY A 1 110 ? -3.608 6.818 6.177 1.00 68.06 110 GLY A CA 1
ATOM 852 C C . GLY A 1 110 ? -4.352 5.519 5.869 1.00 68.06 110 GLY A C 1
ATOM 853 O O . GLY A 1 110 ? -4.668 4.780 6.793 1.00 68.06 110 GLY A O 1
ATOM 854 N N . LEU A 1 111 ? -4.567 5.185 4.594 1.00 71.00 111 LEU A N 1
ATOM 855 C CA . LEU A 1 111 ? -5.204 3.932 4.175 1.00 71.00 111 LEU A CA 1
ATOM 856 C C . LEU A 1 111 ? -4.320 2.711 4.448 1.00 71.00 111 LEU A C 1
ATOM 858 O O . LEU A 1 111 ? -4.829 1.690 4.911 1.00 71.00 111 LEU A O 1
ATOM 862 N N . ILE A 1 112 ? -3.007 2.809 4.211 1.00 71.31 112 ILE A N 1
ATOM 863 C CA . ILE A 1 112 ? -2.048 1.742 4.546 1.00 71.31 112 ILE A CA 1
ATOM 864 C C . ILE A 1 112 ? -2.038 1.507 6.059 1.00 71.31 112 ILE A C 1
ATOM 866 O O . ILE A 1 112 ? -2.188 0.372 6.515 1.00 71.31 112 ILE A O 1
ATOM 870 N N . PHE A 1 113 ? -1.924 2.583 6.840 1.00 75.12 113 PHE A N 1
ATOM 871 C CA . PHE A 1 113 ? -2.002 2.533 8.296 1.00 75.12 113 PHE A CA 1
ATOM 872 C C . PHE A 1 113 ? -3.326 1.929 8.760 1.00 75.12 113 PHE A C 1
ATOM 874 O O . PHE A 1 113 ? -3.329 1.052 9.618 1.00 75.12 113 PHE A O 1
ATOM 881 N N . LEU A 1 114 ? -4.446 2.352 8.176 1.00 78.31 114 LEU A N 1
ATOM 882 C CA . LEU A 1 114 ? -5.764 1.863 8.550 1.00 78.31 114 LEU A CA 1
ATOM 883 C C . LEU A 1 114 ? -5.930 0.378 8.236 1.00 78.31 114 LEU A C 1
ATOM 885 O O . LEU A 1 114 ? -6.459 -0.362 9.059 1.00 78.31 114 LEU A O 1
ATOM 889 N N . ARG A 1 115 ? -5.434 -0.082 7.082 1.00 75.88 115 ARG A N 1
ATOM 890 C CA . ARG A 1 115 ? -5.430 -1.504 6.720 1.00 75.88 115 ARG A CA 1
ATOM 891 C C . ARG A 1 115 ? -4.607 -2.325 7.713 1.00 75.88 115 ARG A C 1
ATOM 893 O O . ARG A 1 115 ? -5.044 -3.397 8.123 1.00 75.88 115 ARG A O 1
ATOM 900 N N . TYR A 1 116 ? -3.453 -1.807 8.128 1.00 80.25 116 TYR A N 1
ATOM 901 C CA . TYR A 1 116 ? -2.614 -2.432 9.148 1.00 80.25 116 TYR A CA 1
ATOM 902 C C . TYR A 1 116 ? -3.292 -2.457 10.529 1.00 80.25 116 TYR A C 1
ATOM 904 O O . TYR A 1 116 ? -3.338 -3.502 11.181 1.00 80.25 116 TYR A O 1
ATOM 912 N N . ALA A 1 117 ? -3.871 -1.334 10.961 1.00 81.88 117 ALA A N 1
ATOM 913 C CA . ALA A 1 117 ? -4.587 -1.221 12.228 1.00 81.88 117 ALA A CA 1
ATOM 914 C C . ALA A 1 117 ? -5.801 -2.165 12.282 1.00 81.88 117 ALA A C 1
ATOM 916 O O . ALA A 1 117 ? -6.002 -2.847 13.286 1.00 81.88 117 ALA A O 1
ATOM 917 N N . ASP A 1 118 ? -6.561 -2.271 11.187 1.00 82.44 118 ASP A N 1
ATOM 918 C CA . ASP A 1 118 ? -7.714 -3.169 11.052 1.00 82.44 118 ASP A CA 1
ATOM 919 C C . ASP A 1 118 ? -7.330 -4.643 11.244 1.00 82.44 118 ASP A C 1
ATOM 921 O O . ASP A 1 118 ? -8.026 -5.406 11.924 1.00 82.44 118 ASP A O 1
ATOM 925 N N . HIS A 1 119 ? -6.185 -5.044 10.699 1.00 83.25 119 HIS A N 1
ATOM 926 C CA . HIS A 1 119 ? -5.660 -6.397 10.852 1.00 83.25 119 HIS A CA 1
ATOM 927 C C . HIS A 1 119 ? -5.203 -6.696 12.271 1.00 83.25 119 HIS A C 1
ATOM 929 O O . HIS A 1 119 ? -5.657 -7.668 12.878 1.00 83.25 119 HIS A O 1
ATOM 935 N N . ARG A 1 120 ? -4.372 -5.816 12.840 1.00 83.81 120 ARG A N 1
ATOM 936 C CA . ARG A 1 120 ? -3.888 -5.945 14.220 1.00 83.81 120 ARG A CA 1
ATOM 937 C C . ARG A 1 120 ? -5.044 -5.983 15.216 1.00 83.81 120 ARG A C 1
ATOM 939 O O . ARG A 1 120 ? -5.031 -6.810 16.125 1.00 83.81 120 ARG A O 1
ATOM 946 N N . PHE A 1 121 ? -6.074 -5.162 15.007 1.00 86.50 121 PHE A N 1
ATOM 947 C CA . PHE A 1 121 ? -7.292 -5.188 15.814 1.00 86.50 121 PHE A CA 1
ATOM 948 C C . PHE A 1 121 ? -8.030 -6.525 15.711 1.00 86.50 121 PHE A C 1
ATOM 950 O O . PHE A 1 121 ? -8.435 -7.082 16.728 1.00 86.50 121 PHE A O 1
ATOM 957 N N . THR A 1 122 ? -8.151 -7.090 14.508 1.00 86.25 122 THR A N 1
ATOM 958 C CA . THR A 1 122 ? -8.787 -8.403 14.304 1.00 86.25 122 THR A CA 1
ATOM 959 C C . THR A 1 122 ? -8.011 -9.528 14.996 1.00 86.25 122 THR A C 1
ATOM 961 O O . THR A 1 122 ? -8.616 -10.388 15.637 1.00 86.25 122 THR A O 1
ATOM 964 N N . GLN A 1 123 ? -6.675 -9.500 14.928 1.00 84.50 123 GLN A N 1
ATOM 965 C CA . GLN A 1 123 ? -5.815 -10.451 15.640 1.00 84.50 123 GLN A CA 1
ATOM 966 C C . GLN A 1 123 ? -5.993 -10.346 17.163 1.00 84.50 123 GLN A C 1
ATOM 968 O O . GLN A 1 123 ? -6.212 -11.363 17.825 1.00 84.50 123 GLN A O 1
ATOM 973 N N . ALA A 1 124 ? -5.966 -9.128 17.714 1.00 85.81 124 ALA A N 1
ATOM 974 C CA . ALA A 1 124 ? -6.158 -8.889 19.146 1.00 85.81 124 ALA A CA 1
ATOM 975 C C . ALA A 1 124 ? -7.562 -9.294 19.617 1.00 85.81 124 ALA A C 1
ATOM 977 O O . ALA A 1 124 ? -7.705 -9.949 20.647 1.00 85.81 124 ALA A O 1
ATOM 978 N N . GLN A 1 125 ? -8.602 -8.990 18.834 1.00 85.50 125 GLN A N 1
ATOM 979 C CA . GLN A 1 125 ? -9.975 -9.394 19.137 1.00 85.50 125 GLN A CA 1
ATOM 980 C C . GLN A 1 125 ? -10.100 -10.922 19.220 1.00 85.50 125 GLN A C 1
ATOM 982 O O . GLN A 1 125 ? -10.721 -11.441 20.148 1.00 85.50 125 GLN A O 1
ATOM 987 N N . ALA A 1 126 ? -9.479 -11.652 18.288 1.00 85.31 126 ALA A N 1
ATOM 988 C CA . ALA A 1 126 ? -9.461 -13.111 18.308 1.00 85.31 126 ALA A CA 1
ATOM 989 C C . ALA A 1 126 ? -8.678 -13.678 19.508 1.00 85.31 126 ALA A C 1
ATOM 991 O O . ALA A 1 126 ? -9.097 -14.684 20.082 1.00 85.31 126 ALA A O 1
ATOM 992 N N . ALA A 1 127 ? -7.568 -13.047 19.904 1.00 84.81 127 ALA A N 1
ATOM 993 C CA . ALA A 1 127 ? -6.774 -13.450 21.066 1.00 84.81 127 ALA A CA 1
ATOM 994 C C . ALA A 1 127 ? -7.539 -13.244 22.387 1.00 84.81 127 ALA A C 1
ATOM 996 O O . ALA A 1 127 ? -7.724 -14.198 23.146 1.00 84.81 127 ALA A O 1
ATOM 997 N N . LEU A 1 128 ? -8.088 -12.046 22.604 1.00 83.69 128 LEU A N 1
ATOM 998 C CA . LEU A 1 128 ? -8.869 -11.702 23.798 1.00 83.69 128 LEU A CA 1
ATOM 999 C C . LEU A 1 128 ? -10.153 -12.543 23.912 1.00 83.69 128 LEU A C 1
ATOM 1001 O O . LEU A 1 128 ? -10.549 -12.951 25.006 1.00 83.69 128 LEU A O 1
ATOM 1005 N N . ALA A 1 129 ? -10.788 -12.873 22.780 1.00 81.44 129 ALA A N 1
ATOM 1006 C CA . ALA A 1 129 ? -11.945 -13.766 22.754 1.00 81.44 129 ALA A CA 1
ATOM 1007 C C . ALA A 1 129 ? -11.606 -15.206 23.181 1.00 81.44 129 ALA A C 1
ATOM 1009 O O . ALA A 1 129 ? -12.463 -15.877 23.759 1.00 81.44 129 ALA A O 1
ATOM 1010 N N . ARG A 1 130 ? -10.382 -15.690 22.918 1.00 76.88 130 ARG A N 1
ATOM 1011 C CA . ARG A 1 130 ? -9.912 -17.011 23.378 1.00 76.88 130 ARG A CA 1
ATOM 1012 C C . ARG A 1 130 ? -9.610 -17.006 24.876 1.00 76.88 130 ARG A C 1
ATOM 1014 O O . ARG A 1 130 ? -9.979 -17.948 25.570 1.00 76.88 130 ARG A O 1
ATOM 1021 N N . GLU A 1 131 ? -8.995 -15.944 25.384 1.00 72.00 131 GLU A N 1
ATOM 1022 C CA . GLU A 1 131 ? -8.641 -15.816 26.803 1.00 72.00 131 GLU A CA 1
ATOM 1023 C C . GLU A 1 131 ? -9.883 -15.687 27.706 1.00 72.00 131 GLU A C 1
ATOM 1025 O O . GLU A 1 131 ? -9.988 -16.341 28.748 1.00 72.00 131 GLU A O 1
ATOM 1030 N N . GLY A 1 132 ? -10.899 -14.945 27.251 1.00 63.81 132 GLY A N 1
ATOM 1031 C CA . GLY A 1 132 ? -12.180 -14.796 27.949 1.00 63.81 132 GLY A CA 1
ATOM 1032 C C . GLY A 1 132 ? -13.029 -16.074 28.048 1.00 63.81 132 GLY A C 1
ATOM 1033 O O . GLY A 1 132 ? -13.984 -16.102 28.822 1.00 63.81 132 GLY A O 1
ATOM 1034 N N . GLN A 1 133 ? -12.697 -17.138 27.306 1.00 57.91 133 GLN A N 1
ATOM 1035 C CA . GLN A 1 133 ? -13.372 -18.442 27.403 1.00 57.91 133 GLN A CA 1
ATOM 1036 C C . GLN A 1 133 ? -12.814 -19.324 28.535 1.00 57.91 133 GLN A C 1
ATOM 1038 O O . GLN A 1 133 ? -13.507 -20.238 28.980 1.00 57.91 133 GLN A O 1
ATOM 1043 N N . GLY A 1 134 ? -11.593 -19.055 29.019 1.00 52.56 134 GLY A N 1
ATOM 1044 C CA . GLY A 1 134 ? -10.937 -19.826 30.086 1.00 52.56 134 GLY A CA 1
ATOM 1045 C C . GLY A 1 134 ? -11.083 -19.235 31.493 1.00 52.56 134 GLY A C 1
ATOM 1046 O O . GLY A 1 134 ? -10.954 -19.957 32.482 1.00 52.56 134 GLY A O 1
ATOM 1047 N N . ALA A 1 135 ? -11.373 -17.936 31.608 1.00 54.09 135 ALA A N 1
ATOM 1048 C CA . ALA A 1 135 ? -11.492 -17.251 32.890 1.00 54.09 135 ALA A CA 1
ATOM 1049 C C . ALA A 1 135 ? -12.927 -17.320 33.443 1.00 54.09 135 ALA A C 1
ATOM 1051 O O . ALA A 1 135 ? -13.893 -16.919 32.794 1.00 54.09 135 ALA A O 1
ATOM 1052 N N . GLN A 1 136 ? -13.074 -17.808 34.678 1.00 48.94 136 GLN A N 1
ATOM 1053 C CA . GLN A 1 136 ? -14.323 -17.762 35.441 1.00 48.94 136 GLN A CA 1
ATOM 1054 C C . GLN A 1 136 ? -14.814 -16.312 35.591 1.00 48.94 136 GLN A C 1
ATOM 1056 O O . GLN A 1 136 ? -14.382 -15.581 36.478 1.00 48.94 136 GLN A O 1
ATOM 1061 N N . GLY A 1 137 ? -15.748 -15.906 34.734 1.00 53.53 137 GLY A N 1
ATOM 1062 C CA . GLY A 1 137 ? -16.474 -14.643 34.844 1.00 53.53 137 GLY A CA 1
ATOM 1063 C C . GLY A 1 137 ? -16.539 -13.895 33.519 1.00 53.53 137 GLY A C 1
ATOM 1064 O O . GLY A 1 137 ? -15.531 -13.709 32.851 1.00 53.53 137 GLY A O 1
ATOM 1065 N N . ARG A 1 138 ? -17.741 -13.427 33.156 1.00 54.91 138 ARG A N 1
ATOM 1066 C CA . ARG A 1 138 ? -18.004 -12.536 32.010 1.00 54.91 138 ARG A CA 1
ATOM 1067 C C . ARG A 1 138 ? -17.299 -11.182 32.198 1.00 54.91 138 ARG A C 1
ATOM 1069 O O . ARG A 1 138 ? -17.959 -10.167 32.430 1.00 54.91 138 ARG A O 1
ATOM 1076 N N . ARG A 1 139 ? -15.971 -11.135 32.119 1.00 63.53 139 ARG A N 1
ATOM 1077 C CA . ARG A 1 139 ? -15.246 -9.871 32.006 1.00 63.53 139 ARG A CA 1
ATOM 1078 C C . ARG A 1 139 ? -15.537 -9.327 30.607 1.00 63.53 139 ARG A C 1
ATOM 1080 O O . ARG A 1 139 ? -15.280 -9.999 29.613 1.00 63.53 139 ARG A O 1
ATOM 1087 N N . ARG A 1 140 ? -16.191 -8.166 30.529 1.00 66.50 140 ARG A N 1
ATOM 1088 C CA . ARG A 1 140 ? -16.470 -7.507 29.247 1.00 66.50 140 ARG A CA 1
ATOM 1089 C C . ARG A 1 140 ? -15.158 -6.928 28.727 1.00 66.50 140 ARG A C 1
ATOM 1091 O O . ARG A 1 140 ? -14.558 -6.126 29.435 1.00 66.50 140 ARG A O 1
ATOM 1098 N N . ILE A 1 141 ? -14.748 -7.350 27.532 1.00 76.69 141 ILE A N 1
ATOM 1099 C CA . ILE A 1 141 ? -13.582 -6.798 26.834 1.00 76.69 141 ILE A CA 1
ATOM 1100 C C . ILE A 1 141 ? -13.835 -5.302 26.614 1.0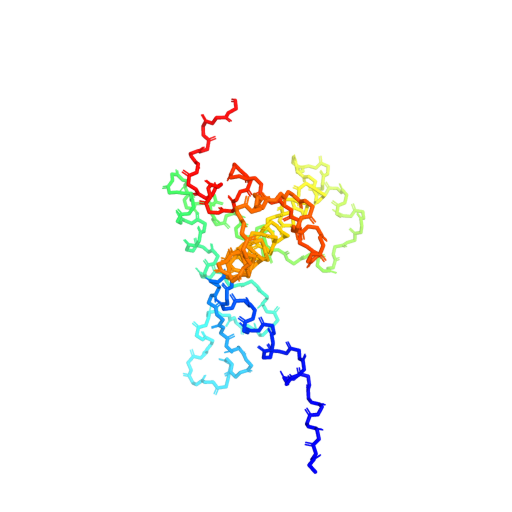0 76.69 141 ILE A C 1
ATOM 1102 O O . ILE A 1 141 ? -14.901 -4.909 26.136 1.00 76.69 141 ILE A O 1
ATOM 1106 N N . SER A 1 142 ? -12.871 -4.485 27.009 1.00 79.56 142 SER A N 1
ATOM 1107 C CA . SER A 1 142 ? -12.886 -3.029 26.962 1.00 79.56 142 SER A CA 1
ATOM 1108 C C . SER A 1 142 ? -11.760 -2.511 26.069 1.00 79.56 142 SER A C 1
ATOM 1110 O O . SER A 1 142 ? -10.839 -3.246 25.724 1.00 79.56 142 SER A O 1
ATOM 1112 N N . GLU A 1 143 ? -11.806 -1.232 25.704 1.00 82.50 143 GLU A N 1
ATOM 1113 C CA . GLU A 1 143 ? -10.754 -0.577 24.914 1.00 82.50 143 GLU A CA 1
ATOM 1114 C C . GLU A 1 143 ? -9.348 -0.746 25.524 1.00 82.50 143 GLU A C 1
ATOM 1116 O O . GLU A 1 143 ? -8.374 -0.941 24.799 1.00 82.50 143 GLU A O 1
ATOM 1121 N N . ILE A 1 144 ? -9.254 -0.749 26.857 1.00 82.19 144 ILE A N 1
ATOM 1122 C CA . ILE A 1 144 ? -7.994 -0.877 27.603 1.00 82.19 144 ILE A CA 1
ATOM 1123 C C . ILE A 1 144 ? -7.314 -2.225 27.325 1.00 82.19 144 ILE A C 1
ATOM 1125 O O . ILE A 1 144 ? -6.087 -2.293 27.288 1.00 82.19 144 ILE A O 1
ATOM 1129 N N . ASP A 1 145 ? -8.090 -3.282 27.080 1.00 83.06 145 ASP A N 1
ATOM 1130 C CA . ASP A 1 145 ? -7.552 -4.619 26.817 1.00 83.06 145 ASP A CA 1
ATOM 1131 C C . ASP A 1 145 ? -6.835 -4.671 25.455 1.00 83.06 145 ASP A C 1
ATOM 1133 O O . ASP A 1 145 ? -5.799 -5.314 25.319 1.00 83.06 145 ASP A O 1
ATOM 1137 N N . TYR A 1 146 ? -7.314 -3.916 24.460 1.00 82.69 146 TYR A N 1
ATOM 1138 C CA . TYR A 1 146 ? -6.627 -3.779 23.169 1.00 82.69 146 TYR A CA 1
ATOM 1139 C C . TYR A 1 146 ? -5.359 -2.930 23.289 1.00 82.69 146 TYR A C 1
ATOM 1141 O O . TYR A 1 146 ? -4.319 -3.278 22.727 1.00 82.69 146 TYR A O 1
ATOM 1149 N N . GLN A 1 147 ? -5.420 -1.846 24.069 1.00 82.19 147 GLN A N 1
ATOM 1150 C CA . GLN A 1 147 ? -4.262 -0.984 24.313 1.00 82.19 147 GLN A CA 1
ATOM 1151 C C . GLN A 1 147 ? -3.140 -1.728 25.056 1.00 82.19 147 GLN A C 1
ATOM 1153 O O . GLN A 1 147 ? -1.967 -1.500 24.759 1.00 82.19 147 GLN A O 1
ATOM 1158 N N . ALA A 1 148 ? -3.479 -2.643 25.973 1.00 81.81 148 ALA A N 1
ATOM 1159 C CA . ALA A 1 148 ? -2.511 -3.489 26.677 1.00 81.81 148 ALA A CA 1
ATOM 1160 C C . ALA A 1 148 ? -1.736 -4.429 25.730 1.00 81.81 148 ALA A C 1
ATOM 1162 O O . ALA A 1 148 ? -0.552 -4.673 25.950 1.00 81.81 148 ALA A O 1
ATOM 1163 N N . GLU A 1 149 ? -2.367 -4.869 24.639 1.00 80.00 149 GLU A N 1
ATOM 1164 C CA . GLU A 1 149 ? -1.748 -5.653 23.557 1.00 80.00 149 GLU A CA 1
ATOM 1165 C C . GLU A 1 149 ? -0.985 -4.781 22.535 1.00 80.00 149 GLU A C 1
ATOM 1167 O O . GLU A 1 149 ? -0.495 -5.266 21.510 1.00 80.00 149 GLU A O 1
ATOM 1172 N N . GLY A 1 150 ? -0.887 -3.468 22.781 1.00 79.00 150 GLY A N 1
ATOM 1173 C CA . GLY A 1 150 ? -0.265 -2.513 21.864 1.00 79.00 150 GLY A CA 1
ATOM 1174 C C . GLY A 1 150 ? -1.068 -2.300 20.578 1.00 79.00 150 GLY A C 1
ATOM 1175 O O . GLY A 1 150 ? -0.498 -1.936 19.548 1.00 79.00 150 GLY A O 1
ATOM 1176 N N . VAL A 1 151 ? -2.379 -2.554 20.613 1.00 85.12 151 VAL A N 1
ATOM 1177 C CA . VAL A 1 151 ? -3.275 -2.465 19.459 1.00 85.12 151 VAL A CA 1
ATOM 1178 C C . VAL A 1 151 ? -4.287 -1.339 19.656 1.00 85.12 151 VAL A C 1
ATOM 1180 O O . VAL A 1 151 ? -4.935 -1.225 20.694 1.00 85.12 151 VAL A O 1
ATOM 1183 N N . LEU A 1 152 ? -4.437 -0.491 18.637 1.00 82.25 152 LEU A N 1
ATOM 1184 C CA . LEU A 1 152 ? -5.450 0.560 18.639 1.00 82.25 152 LEU A CA 1
ATOM 1185 C C . LEU A 1 152 ? -6.843 -0.074 18.589 1.00 82.25 152 LEU A C 1
ATOM 1187 O O . LEU A 1 152 ? -7.116 -0.894 17.711 1.00 82.25 152 LEU A O 1
ATOM 1191 N N . TYR A 1 153 ? -7.733 0.341 19.490 1.00 83.88 153 TYR A N 1
ATOM 1192 C CA . TYR A 1 153 ? -9.141 -0.013 19.382 1.00 83.88 153 TYR A CA 1
ATOM 1193 C C . TYR A 1 153 ? -9.747 0.647 18.143 1.00 83.88 153 TYR A C 1
ATOM 1195 O O . TYR A 1 153 ? -9.730 1.872 18.014 1.00 83.88 153 TYR A O 1
ATOM 1203 N N . LEU A 1 154 ? -10.278 -0.168 17.232 1.00 83.69 154 LEU A N 1
ATOM 1204 C CA . LEU A 1 154 ? -10.868 0.310 15.991 1.00 83.69 154 LEU A CA 1
ATOM 1205 C C . LEU A 1 154 ? -12.394 0.138 16.056 1.00 83.69 154 LEU A C 1
ATOM 1207 O O . LEU A 1 154 ? -12.866 -1.001 16.015 1.00 83.69 154 LEU A O 1
ATOM 1211 N N . PRO A 1 155 ? -13.178 1.227 16.180 1.00 81.75 155 PRO A N 1
ATOM 1212 C CA . PRO A 1 155 ? -14.634 1.134 16.206 1.00 81.75 155 PRO A CA 1
ATOM 1213 C C . PRO A 1 155 ? -15.172 0.648 14.857 1.00 81.75 155 PRO A C 1
ATOM 1215 O O . PRO A 1 155 ? -14.526 0.830 13.824 1.00 81.75 155 PRO A O 1
ATOM 1218 N N . ASP A 1 156 ? -16.373 0.064 14.855 1.00 78.88 156 ASP A N 1
ATOM 1219 C CA . ASP A 1 156 ? -16.944 -0.591 13.671 1.00 78.88 156 ASP A CA 1
ATOM 1220 C C . ASP A 1 156 ? -16.960 0.322 12.436 1.00 78.88 156 ASP A C 1
ATOM 1222 O O . ASP A 1 156 ? -16.543 -0.088 11.356 1.00 78.88 156 ASP A O 1
ATOM 1226 N N . ASN A 1 157 ? -17.349 1.588 12.577 1.00 74.94 157 ASN A N 1
ATOM 1227 C CA . ASN A 1 157 ? -17.381 2.547 11.468 1.00 74.94 157 ASN A CA 1
ATOM 1228 C C . ASN A 1 157 ? -15.994 2.891 10.886 1.00 74.94 157 ASN A C 1
ATOM 1230 O O . ASN A 1 157 ? -15.917 3.374 9.762 1.00 74.94 157 ASN A O 1
ATOM 1234 N N . ALA A 1 158 ? -14.910 2.647 11.626 1.00 74.44 158 ALA A N 1
ATOM 1235 C CA . ALA A 1 158 ? -13.537 2.874 11.179 1.00 74.44 158 ALA A CA 1
ATOM 1236 C C . ALA A 1 158 ? -12.858 1.595 10.653 1.00 74.44 158 ALA A C 1
ATOM 1238 O O . ALA A 1 158 ? -11.710 1.647 10.216 1.00 74.44 158 ALA A O 1
ATOM 1239 N N . ARG A 1 159 ? -13.539 0.440 10.671 1.00 79.00 159 ARG A N 1
ATOM 1240 C CA . ARG A 1 159 ? -12.999 -0.817 10.131 1.00 79.00 159 ARG A CA 1
ATOM 1241 C C . ARG A 1 159 ? -12.821 -0.686 8.624 1.00 79.00 159 ARG A C 1
ATOM 1243 O O . ARG A 1 159 ? -13.756 -0.307 7.916 1.00 79.00 159 ARG A O 1
ATOM 1250 N N . PHE A 1 160 ? -11.655 -1.076 8.110 1.00 74.06 160 PHE A N 1
ATOM 1251 C CA . PHE A 1 160 ? -11.358 -0.990 6.673 1.00 74.06 160 PHE A CA 1
ATOM 1252 C C . PHE A 1 160 ? -12.406 -1.740 5.836 1.00 74.06 160 PHE A C 1
ATOM 1254 O O . PHE A 1 160 ? -12.820 -1.279 4.774 1.00 74.06 160 PHE A O 1
ATOM 1261 N N . SER A 1 161 ? -12.879 -2.881 6.345 1.00 72.88 161 SER A N 1
ATOM 1262 C CA . SER A 1 161 ? -13.934 -3.676 5.708 1.00 72.88 161 SER A CA 1
ATOM 1263 C C . SER A 1 161 ? -15.246 -2.904 5.524 1.00 72.88 161 SER A C 1
ATOM 1265 O O . SER A 1 161 ? -15.886 -3.073 4.489 1.00 72.88 161 SER A O 1
ATOM 1267 N N . ASN A 1 162 ? -15.603 -2.039 6.480 1.00 71.50 162 ASN A N 1
ATOM 1268 C CA . ASN A 1 162 ? -16.824 -1.234 6.440 1.00 71.50 162 ASN A CA 1
ATOM 1269 C C . ASN A 1 162 ? -16.661 -0.016 5.529 1.00 71.50 162 ASN A C 1
ATOM 1271 O O . ASN A 1 162 ? -17.527 0.233 4.694 1.00 71.50 162 ASN A O 1
ATOM 1275 N N . LEU A 1 163 ? -15.516 0.670 5.598 1.00 71.25 163 LEU A N 1
ATOM 1276 C CA . LEU A 1 163 ? -15.210 1.789 4.699 1.00 71.25 163 LEU A CA 1
ATOM 1277 C C . LEU A 1 163 ? -15.178 1.364 3.228 1.00 71.25 163 LEU A C 1
ATOM 1279 O O . LEU A 1 163 ? -15.610 2.112 2.362 1.00 71.25 163 LEU A O 1
ATOM 1283 N N . ARG A 1 164 ? -14.733 0.136 2.942 1.00 68.94 164 ARG A N 1
ATOM 1284 C CA . ARG A 1 164 ? -14.762 -0.429 1.586 1.00 68.94 164 ARG A CA 1
ATOM 1285 C C . ARG A 1 164 ? -16.185 -0.644 1.050 1.00 68.94 164 ARG A C 1
ATOM 1287 O O . ARG A 1 164 ? -16.363 -0.725 -0.159 1.00 68.94 164 ARG A O 1
ATOM 1294 N N . SER A 1 165 ? -17.172 -0.821 1.929 1.00 69.19 165 SER A N 1
ATOM 1295 C CA . SER A 1 165 ? -18.573 -1.074 1.558 1.00 69.19 165 SER A CA 1
ATOM 1296 C C . SER A 1 165 ? -19.465 0.169 1.582 1.00 69.19 165 SER A C 1
ATOM 1298 O O . SER A 1 165 ? -20.620 0.071 1.169 1.00 69.19 165 SER A O 1
ATOM 1300 N N . CYS A 1 166 ? -18.966 1.312 2.060 1.00 58.25 166 CYS A N 1
ATOM 1301 C CA . CYS A 1 166 ? -19.727 2.557 2.061 1.00 58.25 166 CYS A CA 1
ATOM 1302 C C . CYS A 1 166 ? -19.817 3.137 0.634 1.00 58.25 166 CYS A C 1
ATOM 1304 O O . CYS A 1 166 ? -18.784 3.242 -0.030 1.00 58.25 166 CYS A O 1
ATOM 1306 N N . PRO A 1 167 ? -21.015 3.518 0.149 1.00 51.66 167 PRO A N 1
ATOM 1307 C CA . PRO A 1 167 ? -21.162 4.315 -1.069 1.00 51.66 167 PRO A CA 1
ATOM 1308 C C . PRO A 1 167 ? -20.520 5.699 -0.882 1.00 51.66 167 PRO A C 1
ATOM 1310 O O . PRO A 1 167 ? -20.526 6.225 0.227 1.00 51.66 167 PRO A O 1
ATOM 1313 N N . GLU A 1 168 ? -20.007 6.307 -1.955 1.00 45.75 168 GLU A N 1
ATOM 1314 C CA . GLU A 1 168 ? -19.330 7.620 -1.911 1.00 45.75 168 GLU A CA 1
ATOM 1315 C C . GLU A 1 168 ? -20.256 8.811 -1.546 1.00 45.75 168 GLU A C 1
ATOM 1317 O O . GLU A 1 168 ? -19.770 9.924 -1.370 1.00 45.75 168 GLU A O 1
ATOM 1322 N N . ASP A 1 169 ? -21.565 8.591 -1.367 1.00 43.41 169 ASP A N 1
ATOM 1323 C CA . ASP A 1 169 ? -22.606 9.634 -1.290 1.00 43.41 169 ASP A CA 1
ATOM 1324 C C . ASP A 1 169 ? -23.128 9.950 0.132 1.00 43.41 169 ASP A C 1
ATOM 1326 O O . ASP A 1 169 ? -24.328 10.144 0.328 1.00 43.41 169 ASP A O 1
ATOM 1330 N N . GLU A 1 170 ? -22.265 10.044 1.146 1.00 39.78 170 GLU A N 1
ATOM 1331 C CA . GLU A 1 170 ? -22.665 10.637 2.437 1.00 39.78 170 GLU A CA 1
ATOM 1332 C C . GLU A 1 170 ? -21.635 11.651 2.956 1.00 39.78 170 GLU A C 1
ATOM 1334 O O . GLU A 1 170 ? -20.833 11.360 3.844 1.00 39.78 170 GLU A O 1
ATOM 1339 N N . THR A 1 171 ? -21.715 12.877 2.427 1.00 33.16 171 THR A N 1
ATOM 1340 C CA . THR A 1 171 ? -21.359 14.122 3.138 1.00 33.16 171 THR A CA 1
ATOM 1341 C C . THR A 1 171 ? -22.315 15.241 2.770 1.00 33.16 171 THR A C 1
ATOM 1343 O O . THR A 1 171 ? -22.502 15.453 1.551 1.00 33.16 171 THR A O 1
#

Radius of gyration: 21.9 Å; chains: 1; bounding box: 47×51×59 Å

pLDDT: mean 72.08, std 13.0, range [33.16, 86.5]